Protein AF-A0A1H0UXY2-F1 (afdb_monomer_lite)

Sequence (51 aa):
MIAHAIRTLDTIHLAAALEQAVPLAPGGDLVVVTRDTRQAAVAAEKGLFVR

Radius of gyration: 11.0 Å; chains: 1; bounding box: 25×17×28 Å

Organism: NCBI:txid405564

Structure (mmCIF, N/CA/C/O backbone):
data_AF-A0A1H0UXY2-F1
#
_entry.id   AF-A0A1H0UXY2-F1
#
loop_
_atom_site.group_PDB
_atom_site.id
_atom_site.type_symbol
_atom_site.label_atom_id
_atom_site.label_alt_id
_atom_site.label_comp_id
_atom_site.label_asym_id
_atom_site.label_entity_id
_atom_site.label_seq_id
_atom_site.pdbx_PDB_ins_code
_atom_site.Cartn_x
_atom_site.Cartn_y
_atom_site.Cartn_z
_atom_site.occupancy
_atom_site.B_iso_or_equiv
_atom_site.auth_seq_id
_atom_site.auth_comp_id
_atom_site.auth_asym_id
_atom_site.auth_atom_id
_atom_site.pdbx_PDB_model_num
ATOM 1 N N . MET A 1 1 ? 18.170 -8.122 -12.075 1.00 49.50 1 MET A N 1
ATOM 2 C CA . MET A 1 1 ? 16.956 -7.343 -12.409 1.00 49.50 1 MET A CA 1
ATOM 3 C C . MET A 1 1 ? 16.517 -6.595 -11.166 1.00 49.50 1 MET A C 1
ATOM 5 O O . MET A 1 1 ? 16.531 -7.201 -10.103 1.00 49.50 1 MET A O 1
ATOM 9 N N . ILE A 1 2 ? 16.165 -5.314 -11.272 1.00 61.22 2 ILE A N 1
ATOM 10 C CA . ILE A 1 2 ? 15.520 -4.598 -10.163 1.00 61.22 2 ILE A CA 1
ATOM 11 C C . ILE A 1 2 ? 14.051 -5.031 -10.172 1.00 61.22 2 ILE A C 1
ATOM 13 O O . ILE A 1 2 ? 13.389 -4.848 -11.189 1.00 61.22 2 ILE A O 1
ATOM 17 N N . ALA A 1 3 ? 13.574 -5.641 -9.082 1.00 67.00 3 ALA A N 1
ATOM 18 C CA . ALA A 1 3 ? 12.224 -6.209 -8.992 1.00 67.00 3 ALA A CA 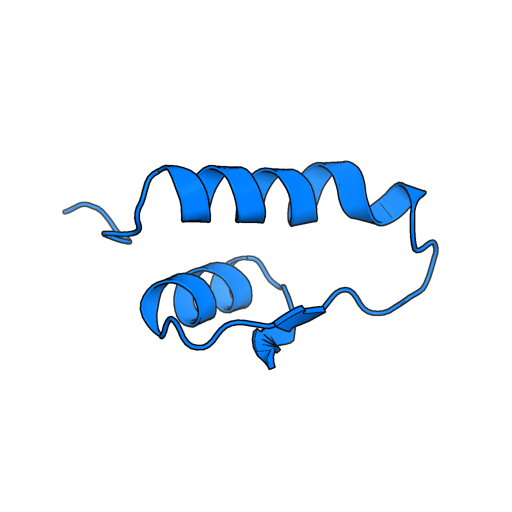1
ATOM 19 C C . ALA A 1 3 ? 11.125 -5.167 -9.280 1.00 67.00 3 ALA A C 1
ATOM 21 O O . ALA A 1 3 ? 10.120 -5.499 -9.898 1.00 67.00 3 ALA A O 1
ATOM 22 N N . HIS A 1 4 ? 11.369 -3.890 -8.948 1.00 67.00 4 HIS A N 1
ATOM 23 C CA . HIS A 1 4 ? 10.480 -2.777 -9.284 1.00 67.00 4 HIS A CA 1
ATOM 24 C C . HIS A 1 4 ? 11.276 -1.527 -9.657 1.00 67.00 4 HIS A C 1
ATOM 26 O O . HIS A 1 4 ? 11.996 -0.963 -8.835 1.00 67.00 4 HIS A O 1
ATOM 32 N N . ALA A 1 5 ? 11.124 -1.058 -10.895 1.00 79.88 5 ALA A N 1
ATOM 33 C CA . ALA A 1 5 ? 11.623 0.251 -11.305 1.00 79.88 5 ALA A CA 1
ATOM 34 C C . ALA A 1 5 ? 10.594 1.338 -10.934 1.00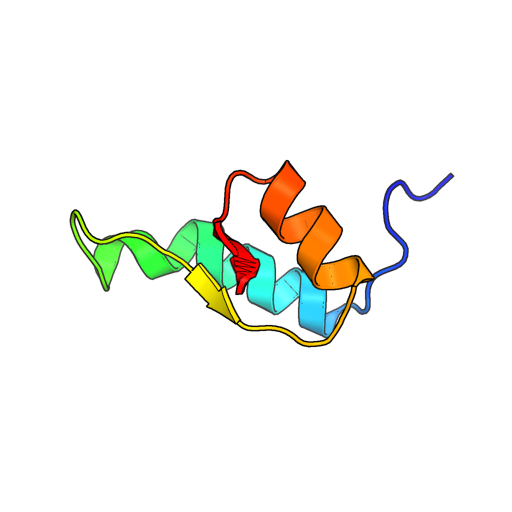 79.88 5 ALA A C 1
ATOM 36 O O . ALA A 1 5 ? 9.828 1.799 -11.786 1.00 79.88 5 ALA A O 1
ATOM 37 N N . ILE A 1 6 ? 10.557 1.710 -9.650 1.00 88.56 6 ILE A N 1
ATOM 38 C CA . ILE A 1 6 ? 9.771 2.843 -9.131 1.00 88.56 6 ILE A CA 1
ATOM 39 C C . ILE A 1 6 ? 10.678 4.036 -8.823 1.00 88.56 6 ILE A C 1
ATOM 41 O O . ILE A 1 6 ? 11.890 3.884 -8.652 1.00 88.56 6 ILE A O 1
ATOM 45 N N . ARG A 1 7 ? 10.106 5.244 -8.786 1.00 89.75 7 ARG A N 1
ATOM 46 C CA . ARG A 1 7 ? 10.879 6.454 -8.478 1.00 89.75 7 ARG A CA 1
ATOM 47 C C . ARG A 1 7 ? 11.271 6.436 -7.005 1.00 89.75 7 ARG A C 1
ATOM 49 O O . ARG A 1 7 ? 10.493 6.002 -6.164 1.00 89.75 7 ARG A O 1
ATOM 56 N N . THR A 1 8 ? 12.427 7.008 -6.677 1.00 91.62 8 THR A N 1
ATOM 57 C CA . THR A 1 8 ? 12.900 7.134 -5.287 1.00 91.62 8 THR A CA 1
ATOM 58 C C . THR A 1 8 ? 11.856 7.769 -4.367 1.00 91.62 8 THR A C 1
ATOM 60 O O . THR A 1 8 ? 11.687 7.325 -3.236 1.00 91.62 8 THR A O 1
ATOM 63 N N . LEU A 1 9 ? 11.117 8.769 -4.861 1.00 91.69 9 LEU A N 1
ATOM 64 C CA . LEU A 1 9 ? 10.044 9.408 -4.099 1.00 91.69 9 LEU A CA 1
ATOM 65 C C . LEU A 1 9 ? 8.908 8.432 -3.760 1.00 91.69 9 LEU A C 1
ATOM 67 O O . LEU A 1 9 ? 8.426 8.438 -2.632 1.00 91.69 9 LEU A O 1
ATOM 71 N N . ASP A 1 10 ? 8.516 7.570 -4.701 1.00 91.12 10 ASP A N 1
ATOM 72 C CA . ASP A 1 10 ? 7.473 6.568 -4.468 1.00 91.12 10 ASP A CA 1
ATOM 73 C C . ASP A 1 10 ? 7.940 5.548 -3.417 1.00 91.12 10 ASP A C 1
ATOM 75 O O . ASP A 1 10 ? 7.160 5.171 -2.544 1.00 91.12 10 ASP A O 1
ATOM 79 N N . THR A 1 11 ? 9.222 5.161 -3.444 1.00 91.75 11 THR A N 1
ATOM 80 C CA . THR A 1 11 ? 9.835 4.288 -2.429 1.00 91.75 11 THR A CA 1
ATOM 81 C C . THR A 1 11 ? 9.796 4.916 -1.038 1.00 91.75 11 THR A C 1
ATOM 83 O O . THR A 1 11 ? 9.412 4.249 -0.081 1.00 91.75 11 THR A O 1
ATOM 86 N N . ILE A 1 12 ? 10.168 6.196 -0.915 1.00 92.50 12 ILE A N 1
ATOM 87 C CA . ILE A 1 12 ? 10.136 6.920 0.366 1.00 92.50 12 ILE A CA 1
ATOM 88 C C . ILE A 1 12 ? 8.699 7.013 0.886 1.00 92.50 12 ILE A C 1
ATOM 90 O O . ILE A 1 12 ? 8.460 6.758 2.064 1.00 92.50 12 ILE A O 1
ATOM 94 N N . HIS A 1 13 ? 7.735 7.314 0.011 1.00 92.25 13 HIS A N 1
ATOM 95 C CA . HIS A 1 13 ? 6.321 7.333 0.385 1.00 92.25 13 HIS A CA 1
ATOM 96 C C . HIS A 1 13 ? 5.838 5.980 0.913 1.00 92.25 13 HIS A C 1
ATOM 98 O O . HIS A 1 13 ? 5.164 5.934 1.940 1.00 92.25 13 HIS A O 1
ATOM 104 N N . LEU A 1 14 ? 6.193 4.881 0.244 1.00 92.06 14 LEU A N 1
ATOM 105 C CA . LEU A 1 14 ? 5.812 3.540 0.691 1.00 92.06 14 LEU A CA 1
ATOM 106 C C . LEU A 1 14 ? 6.473 3.173 2.024 1.00 92.06 14 LEU A C 1
ATOM 108 O O . LEU A 1 14 ? 5.810 2.604 2.886 1.00 92.06 14 LEU A O 1
ATOM 112 N N . ALA A 1 15 ? 7.741 3.539 2.227 1.00 91.81 15 ALA A N 1
ATOM 113 C CA . ALA A 1 15 ? 8.423 3.329 3.502 1.00 91.81 15 ALA A CA 1
ATOM 114 C C . ALA A 1 15 ? 7.737 4.094 4.646 1.00 91.81 15 ALA A C 1
ATOM 116 O O . ALA A 1 15 ? 7.494 3.527 5.707 1.00 91.81 15 ALA A O 1
ATOM 117 N N . ALA A 1 16 ? 7.355 5.353 4.416 1.00 91.19 16 ALA A N 1
ATOM 118 C CA . ALA A 1 16 ? 6.616 6.135 5.403 1.00 91.19 16 ALA A CA 1
ATOM 119 C C . ALA A 1 16 ? 5.245 5.511 5.719 1.00 91.19 16 ALA A C 1
ATOM 121 O O . ALA A 1 16 ? 4.864 5.421 6.885 1.00 91.19 16 ALA A O 1
ATOM 122 N N . ALA A 1 17 ? 4.524 5.032 4.700 1.00 90.12 17 ALA A N 1
ATOM 123 C CA . ALA A 1 17 ? 3.246 4.353 4.895 1.00 90.12 17 ALA A CA 1
ATOM 124 C C . ALA A 1 17 ? 3.397 3.090 5.763 1.00 90.12 17 ALA A C 1
ATOM 126 O O . ALA A 1 17 ? 2.631 2.899 6.701 1.00 90.12 17 ALA A O 1
ATOM 127 N N . LEU A 1 18 ? 4.407 2.262 5.495 1.00 88.56 18 LEU A N 1
ATOM 128 C CA . LEU A 1 18 ? 4.627 1.009 6.224 1.00 88.56 18 LEU A CA 1
ATOM 129 C C . LEU A 1 18 ? 5.070 1.231 7.674 1.00 88.56 18 LEU A C 1
ATOM 131 O O . LEU A 1 18 ? 4.571 0.567 8.577 1.00 88.56 18 LEU A O 1
ATOM 13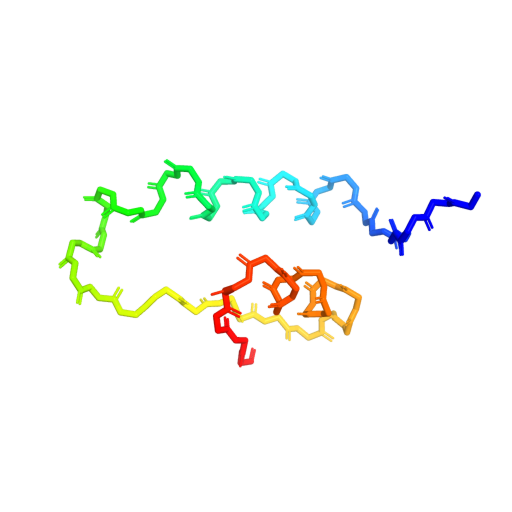5 N N . GLU A 1 19 ? 5.987 2.169 7.901 1.00 89.75 19 GLU A N 1
ATOM 136 C CA . GLU A 1 19 ? 6.660 2.303 9.198 1.00 89.75 19 GLU A CA 1
ATOM 137 C C . GLU A 1 19 ? 5.992 3.332 10.119 1.00 89.75 19 GLU A C 1
ATOM 139 O O . GLU A 1 19 ? 6.102 3.248 11.342 1.00 89.75 19 GLU A O 1
ATOM 144 N N . GLN A 1 20 ? 5.313 4.337 9.555 1.00 87.50 20 GLN A N 1
ATOM 145 C CA . GLN A 1 20 ? 4.886 5.522 10.312 1.00 87.50 20 GLN A CA 1
ATOM 146 C C . GLN A 1 20 ? 3.378 5.760 10.308 1.00 87.50 20 GLN A C 1
ATOM 148 O O . GLN A 1 20 ? 2.902 6.578 11.093 1.00 87.50 20 GLN A O 1
ATOM 153 N N . ALA A 1 21 ? 2.607 5.070 9.464 1.00 83.31 21 ALA A N 1
ATOM 154 C CA . ALA A 1 21 ? 1.163 5.290 9.414 1.00 83.31 21 ALA A CA 1
ATOM 155 C C . ALA A 1 21 ? 0.399 4.558 10.529 1.00 83.31 21 ALA A C 1
ATOM 157 O O . ALA A 1 21 ? -0.647 5.041 10.959 1.00 83.31 21 ALA A O 1
ATOM 158 N N . VAL A 1 22 ? 0.923 3.436 11.043 1.00 76.00 22 VAL A N 1
ATOM 159 C CA . VAL A 1 22 ? 0.250 2.632 12.085 1.00 76.00 22 VAL A CA 1
ATOM 160 C C . VAL A 1 22 ? -0.072 3.446 13.352 1.00 76.00 22 VAL A C 1
ATOM 162 O O . VAL A 1 22 ? -1.214 3.383 13.807 1.00 76.00 22 VAL A O 1
ATOM 165 N N . PRO A 1 23 ? 0.843 4.271 13.905 1.00 79.38 23 PRO A N 1
ATOM 166 C CA . PRO A 1 23 ? 0.522 5.132 15.047 1.00 79.38 23 PRO A CA 1
ATOM 167 C C . PRO A 1 23 ? -0.536 6.207 14.757 1.00 79.38 23 PRO A C 1
ATOM 169 O O . PRO A 1 23 ? -1.161 6.710 15.686 1.00 79.38 23 PRO A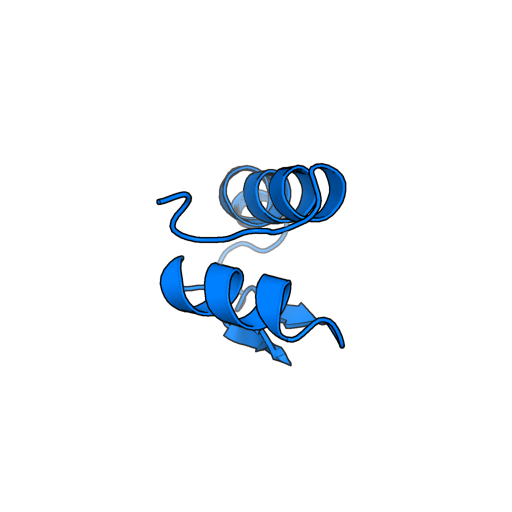 O 1
ATOM 172 N N . LEU A 1 24 ? -0.722 6.584 13.488 1.00 79.56 24 LEU A N 1
ATOM 173 C CA . LEU A 1 24 ? -1.635 7.653 13.068 1.00 79.56 24 LEU A CA 1
ATOM 174 C C . LEU A 1 24 ? -3.052 7.140 12.777 1.00 79.56 24 LEU A C 1
ATOM 176 O O . LEU A 1 24 ? -3.998 7.926 12.790 1.00 79.56 24 LEU A O 1
ATOM 180 N N . ALA A 1 25 ? -3.200 5.838 12.532 1.00 76.06 25 ALA A N 1
ATOM 181 C CA . ALA A 1 25 ? -4.473 5.183 12.251 1.00 76.06 25 ALA A CA 1
ATOM 182 C C . ALA A 1 25 ? -4.594 3.842 13.007 1.00 76.06 25 ALA A C 1
ATOM 184 O O . ALA A 1 25 ? -4.675 2.782 12.380 1.00 76.06 25 ALA A O 1
ATOM 185 N N . PRO A 1 26 ? -4.600 3.845 14.355 1.00 76.62 26 PRO A N 1
ATOM 186 C CA . PRO A 1 26 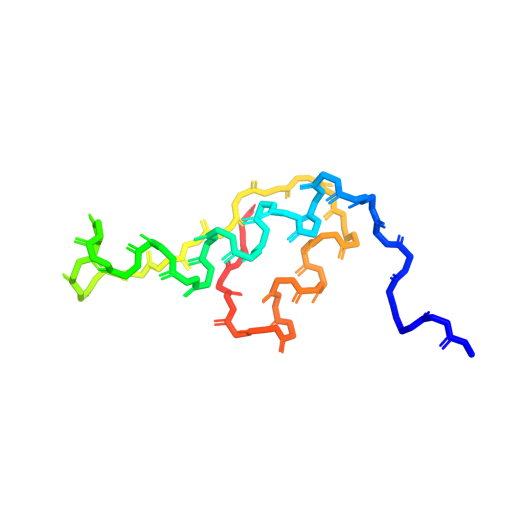? -4.667 2.610 15.126 1.00 76.62 26 PRO A CA 1
ATOM 187 C C . PRO A 1 26 ? -5.971 1.852 14.837 1.00 76.62 26 PRO A C 1
ATOM 189 O O . PRO A 1 26 ? -7.065 2.334 15.125 1.00 76.62 26 PRO A O 1
ATOM 192 N N . GLY A 1 27 ? -5.836 0.654 14.260 1.00 75.50 27 GLY A N 1
ATOM 193 C CA . GLY A 1 27 ? -6.954 -0.227 13.902 1.00 75.50 27 GLY A CA 1
ATOM 194 C C . GLY A 1 27 ? -7.715 0.159 12.628 1.00 75.50 27 GLY A C 1
ATOM 195 O O . GLY A 1 27 ? -8.718 -0.483 12.327 1.00 75.50 27 GLY A O 1
ATOM 196 N N . GLY A 1 28 ? -7.272 1.187 11.896 1.00 79.38 28 GLY A N 1
ATOM 197 C CA . GLY A 1 28 ? -7.861 1.585 10.616 1.00 79.38 28 GLY A CA 1
ATOM 198 C C . GLY A 1 28 ? -7.174 0.923 9.421 1.00 79.38 28 GLY A C 1
ATOM 199 O O . GLY A 1 28 ? -5.979 0.632 9.466 1.00 79.38 28 GLY A O 1
ATOM 200 N N . ASP A 1 29 ? -7.919 0.732 8.332 1.00 82.25 29 ASP A N 1
ATOM 201 C CA . ASP A 1 29 ? -7.345 0.266 7.070 1.00 82.25 29 ASP A CA 1
ATOM 202 C C . ASP A 1 29 ? -6.450 1.351 6.460 1.00 82.25 29 ASP A C 1
ATOM 204 O O . ASP A 1 29 ? -6.889 2.473 6.185 1.00 82.25 29 ASP A O 1
ATOM 208 N N . LEU A 1 30 ? -5.186 1.009 6.208 1.00 87.00 30 LEU A N 1
ATOM 209 C CA . LEU A 1 30 ? -4.261 1.874 5.486 1.00 87.00 30 LEU A CA 1
ATOM 210 C C . LEU A 1 30 ? -4.384 1.634 3.977 1.00 87.00 30 LEU A C 1
ATOM 212 O O . LEU A 1 30 ? -4.144 0.527 3.493 1.00 87.00 30 LEU A O 1
ATOM 216 N N . VAL A 1 31 ? -4.721 2.690 3.232 1.00 91.56 31 VAL A N 1
ATOM 217 C CA . VAL A 1 31 ? -4.924 2.640 1.776 1.00 91.56 31 VAL A CA 1
ATOM 218 C C . VAL A 1 31 ? -3.968 3.599 1.069 1.00 91.56 31 VAL A C 1
ATOM 220 O O . VAL A 1 31 ? -3.950 4.798 1.349 1.00 91.56 31 VAL A O 1
ATOM 223 N N . VAL A 1 32 ? -3.205 3.085 0.105 1.00 92.44 32 VAL A N 1
ATOM 224 C CA . VAL A 1 32 ? -2.394 3.881 -0.822 1.00 92.44 32 VAL A CA 1
ATOM 225 C C . VAL A 1 32 ? -3.274 4.335 -1.981 1.00 92.44 32 VAL A C 1
ATOM 227 O O . VAL A 1 32 ? -3.729 3.522 -2.781 1.00 92.44 32 VAL A O 1
ATOM 230 N N . VAL A 1 33 ? -3.493 5.643 -2.092 1.00 94.06 33 VAL A N 1
ATOM 231 C CA . VAL A 1 33 ? -4.226 6.235 -3.218 1.00 94.06 33 VAL A CA 1
ATOM 232 C C . VAL A 1 33 ? -3.231 6.690 -4.275 1.00 94.06 33 VAL A C 1
ATOM 234 O O . VAL A 1 33 ? -2.473 7.636 -4.047 1.00 94.06 33 VAL A O 1
ATOM 237 N N . THR A 1 34 ? -3.208 6.031 -5.432 1.00 93.88 34 THR A N 1
ATOM 238 C CA . THR A 1 34 ? -2.255 6.375 -6.496 1.00 93.88 34 THR A CA 1
ATOM 239 C C . THR A 1 34 ? -2.783 6.041 -7.883 1.00 93.88 34 THR A C 1
ATOM 241 O O . THR A 1 34 ? -3.466 5.049 -8.099 1.00 93.88 34 THR A O 1
ATOM 244 N N . ARG A 1 35 ? -2.420 6.875 -8.863 1.00 95.31 35 ARG A N 1
ATOM 245 C CA . ARG A 1 35 ? -2.653 6.598 -10.292 1.00 95.31 35 ARG A CA 1
ATOM 246 C C . ARG A 1 35 ? -1.450 5.927 -10.957 1.00 95.31 35 ARG A C 1
ATOM 248 O O . ARG A 1 35 ? -1.516 5.590 -12.136 1.00 95.31 35 ARG A O 1
ATOM 255 N N . ASP A 1 36 ? -0.341 5.782 -10.232 1.00 93.75 36 ASP A N 1
ATOM 256 C CA . ASP A 1 36 ? 0.880 5.160 -10.733 1.00 93.75 36 ASP A CA 1
ATOM 257 C C . ASP A 1 36 ? 0.785 3.641 -10.562 1.00 93.75 36 ASP A C 1
ATOM 259 O O . ASP A 1 36 ? 0.834 3.113 -9.450 1.00 93.75 36 ASP A O 1
ATOM 263 N N . THR A 1 37 ? 0.655 2.928 -11.679 1.00 93.44 37 THR A N 1
ATOM 264 C CA . THR A 1 37 ? 0.466 1.472 -11.684 1.00 93.44 37 THR A CA 1
ATOM 265 C C . THR A 1 37 ? 1.657 0.714 -11.107 1.00 93.44 37 THR A C 1
ATOM 267 O O . THR A 1 37 ? 1.479 -0.380 -10.572 1.00 93.44 37 THR A O 1
ATOM 270 N N . ARG A 1 38 ? 2.870 1.278 -11.163 1.00 93.31 38 ARG A N 1
ATOM 271 C CA . ARG A 1 38 ? 4.056 0.634 -10.586 1.00 93.31 38 ARG A CA 1
ATOM 272 C C . ARG A 1 38 ? 4.075 0.802 -9.076 1.00 93.31 38 ARG A C 1
ATOM 274 O O . ARG A 1 38 ? 4.344 -0.164 -8.371 1.00 93.31 38 ARG A O 1
ATOM 281 N N . GLN A 1 39 ? 3.751 1.995 -8.579 1.00 93.81 39 GLN A N 1
ATOM 282 C CA . GLN A 1 39 ? 3.622 2.218 -7.139 1.00 93.81 39 GLN A CA 1
ATOM 283 C C . GLN A 1 39 ? 2.487 1.371 -6.551 1.00 93.81 39 GLN A C 1
ATO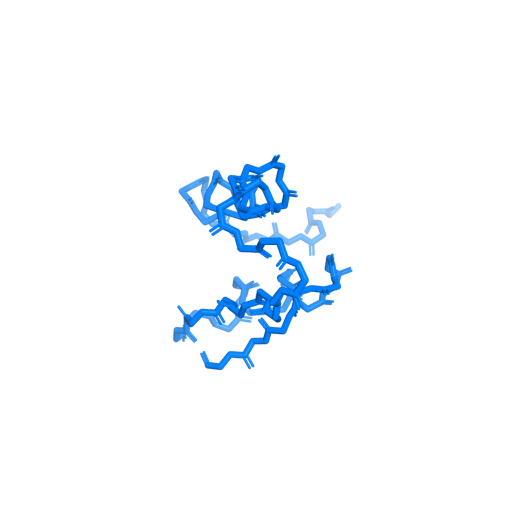M 285 O O . GLN A 1 39 ? 2.676 0.765 -5.501 1.00 93.81 39 GLN A O 1
ATOM 290 N N . ALA A 1 40 ? 1.354 1.280 -7.254 1.00 95.38 40 ALA A N 1
ATOM 291 C CA . ALA A 1 40 ? 0.235 0.415 -6.892 1.00 95.38 40 ALA A CA 1
ATOM 292 C C . ALA A 1 40 ? 0.659 -1.057 -6.761 1.00 95.38 40 ALA A C 1
ATOM 294 O O . ALA A 1 40 ? 0.354 -1.694 -5.757 1.00 95.38 40 ALA A O 1
ATOM 295 N N . ALA A 1 41 ? 1.405 -1.586 -7.738 1.00 94.44 41 ALA A N 1
ATOM 296 C CA . ALA A 1 41 ? 1.891 -2.964 -7.693 1.00 94.44 41 ALA A CA 1
ATOM 297 C C . ALA A 1 41 ? 2.798 -3.217 -6.476 1.00 94.44 41 ALA A C 1
ATOM 299 O O . ALA A 1 41 ? 2.577 -4.169 -5.732 1.00 94.44 41 ALA A O 1
ATOM 300 N N . VAL A 1 42 ? 3.760 -2.324 -6.215 1.00 94.44 42 VAL A N 1
ATOM 301 C CA . VAL A 1 42 ? 4.654 -2.461 -5.051 1.00 94.44 42 VAL A CA 1
ATOM 302 C C . VAL A 1 42 ? 3.886 -2.334 -3.738 1.00 94.44 42 VAL A C 1
ATOM 304 O O . VAL A 1 42 ? 4.145 -3.095 -2.811 1.00 94.44 42 VAL A O 1
ATOM 307 N N . ALA A 1 43 ? 2.933 -1.404 -3.643 1.00 94.19 43 ALA A N 1
ATOM 308 C CA . ALA A 1 43 ? 2.097 -1.246 -2.456 1.00 94.19 43 ALA A CA 1
ATOM 309 C C . ALA A 1 43 ? 1.319 -2.534 -2.144 1.00 94.19 43 ALA A C 1
ATOM 311 O O . ALA A 1 43 ? 1.383 -3.027 -1.017 1.00 94.19 43 ALA A O 1
ATOM 312 N N . ALA A 1 44 ? 0.669 -3.117 -3.156 1.00 94.06 44 ALA A N 1
ATOM 313 C CA . ALA A 1 44 ? -0.074 -4.365 -3.016 1.00 94.06 44 ALA A CA 1
ATOM 314 C C . ALA A 1 44 ? 0.832 -5.536 -2.595 1.00 94.06 44 ALA A C 1
ATOM 316 O O . ALA A 1 44 ? 0.486 -6.288 -1.686 1.00 94.06 44 ALA A O 1
ATOM 317 N N . GLU A 1 45 ? 2.026 -5.662 -3.181 1.00 93.50 45 GLU A N 1
ATOM 318 C CA . GLU A 1 45 ? 3.006 -6.687 -2.787 1.00 93.50 45 GLU A CA 1
ATOM 319 C C . GLU A 1 45 ? 3.527 -6.518 -1.352 1.00 93.50 45 GLU A C 1
ATOM 321 O O . GLU A 1 45 ? 3.952 -7.488 -0.723 1.00 93.50 45 GLU A O 1
ATOM 326 N N . LYS A 1 46 ? 3.493 -5.294 -0.813 1.00 90.75 46 LYS A N 1
ATOM 327 C CA . LYS A 1 46 ? 3.825 -4.999 0.589 1.00 90.75 46 LYS A CA 1
ATOM 328 C C . LYS A 1 46 ? 2.629 -5.119 1.536 1.00 90.75 46 LYS A C 1
ATOM 330 O O . LYS A 1 46 ? 2.770 -4.802 2.712 1.00 90.75 46 LYS A O 1
ATOM 335 N N . GLY A 1 47 ? 1.487 -5.606 1.050 1.00 91.50 47 GLY A N 1
ATOM 336 C CA . GLY A 1 47 ? 0.290 -5.841 1.858 1.00 91.50 47 GLY A CA 1
ATOM 337 C C . GLY A 1 47 ? -0.547 -4.590 2.123 1.00 91.50 47 GLY A C 1
ATOM 338 O O . GLY A 1 47 ? -1.409 -4.619 2.996 1.00 91.50 47 GLY A O 1
ATOM 339 N N . LEU A 1 48 ? -0.311 -3.498 1.391 1.00 92.06 48 LEU A N 1
ATOM 340 C CA . LEU A 1 48 ? -1.125 -2.288 1.482 1.00 92.06 48 LEU A CA 1
ATOM 341 C C . LEU A 1 48 ? -2.323 -2.380 0.535 1.00 92.06 48 LEU A C 1
ATOM 343 O O . LEU A 1 48 ? -2.191 -2.817 -0.611 1.00 92.06 48 LEU A O 1
ATOM 347 N N . PHE A 1 49 ? -3.486 -1.904 0.982 1.00 93.44 49 PHE A N 1
ATOM 348 C CA . PHE A 1 49 ? -4.625 -1.711 0.088 1.00 93.44 49 PHE A CA 1
ATOM 349 C C . PHE A 1 49 ? -4.342 -0.565 -0.885 1.00 93.44 49 PHE A C 1
ATOM 351 O O . PHE A 1 49 ? -3.678 0.409 -0.529 1.00 93.44 49 PHE A O 1
ATOM 358 N N . VAL A 1 50 ? -4.864 -0.658 -2.108 1.00 95.19 50 VAL A N 1
ATOM 359 C CA . VAL A 1 50 ? -4.660 0.354 -3.153 1.00 95.19 50 VAL A CA 1
ATOM 360 C C . VAL A 1 50 ? -5.997 0.816 -3.714 1.00 95.19 50 VAL A C 1
ATOM 362 O O . VAL A 1 50 ? -6.893 -0.004 -3.927 1.00 95.19 50 VAL A O 1
ATOM 365 N N . ARG A 1 51 ? -6.116 2.123 -3.961 1.00 94.69 51 ARG A N 1
ATOM 366 C CA . ARG A 1 51 ? -7.281 2.753 -4.587 1.00 94.69 51 ARG A CA 1
ATOM 367 C C . ARG A 1 51 ? -6.886 3.753 -5.670 1.00 94.69 51 ARG A C 1
ATOM 369 O O . ARG A 1 51 ? -5.879 4.472 -5.484 1.00 94.69 51 ARG A O 1
#

Secondary structure (DSSP, 8-state):
--S----HHHHHHHHHHHHHSGGGSTTSPPEE--S-HHHHHHHHHTT-EE-

pLDDT: mean 87.16, std 9.69, range [49.5, 95.38]

Foldseek 3Di:
DPPAPDDPVLVVVLVCQVPPCCVVAPPDQAEDEDPDVRSCVVCVVVVHHYD